Protein AF-A0A2T9XR51-F1 (afdb_monomer)

Solvent-accessible surface area (backbone atoms only — not comparable to full-atom values): 5647 Å² total; per-residue (Å²): 134,84,78,77,86,78,83,73,53,70,73,61,50,55,73,74,57,75,85,53,82,55,74,57,53,73,67,61,43,66,81,39,45,66,63,50,43,55,45,24,70,75,34,63,84,60,80,56,69,30,57,55,39,36,39,60,73,31,69,68,60,35,51,51,52,51,54,50,34,50,52,55,18,62,78,68,74,51,81,44,67,66,38,53,47,68,75,66,65,52,87,130

Radius of gyration: 16.83 Å; Cα contacts (8 Å, |Δi|>4): 71; chains: 1; bounding box: 38×29×48 Å

Structure (mmCIF, N/CA/C/O backbone):
data_AF-A0A2T9XR51-F1
#
_entry.id   AF-A0A2T9XR51-F1
#
loop_
_ato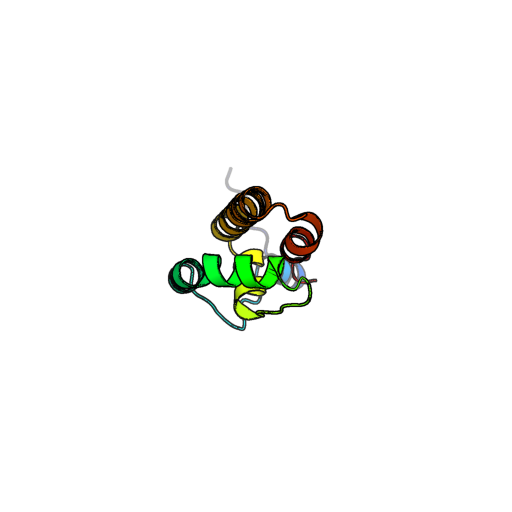m_site.group_PDB
_atom_site.id
_atom_site.type_symbol
_atom_site.label_atom_id
_atom_site.label_alt_id
_atom_site.label_comp_id
_atom_site.label_asym_id
_atom_site.label_entity_id
_atom_site.label_seq_id
_atom_site.pdbx_PDB_ins_code
_atom_site.Cartn_x
_atom_site.Cartn_y
_atom_site.Cartn_z
_atom_site.occupancy
_atom_site.B_iso_or_equiv
_atom_site.auth_seq_id
_atom_site.auth_comp_id
_atom_site.auth_asym_id
_atom_site.auth_atom_id
_atom_site.pdbx_PDB_model_num
ATOM 1 N N . MET A 1 1 ? 25.604 17.908 -30.164 1.00 54.00 1 MET A N 1
ATOM 2 C CA . MET A 1 1 ? 26.476 16.713 -30.170 1.00 54.00 1 MET A CA 1
ATOM 3 C C . MET A 1 1 ? 25.654 15.554 -29.635 1.00 54.00 1 MET A C 1
ATOM 5 O O . MET A 1 1 ? 25.376 15.543 -28.445 1.00 54.00 1 MET A O 1
ATOM 9 N N . SER A 1 2 ? 25.198 14.643 -30.493 1.00 74.62 2 SER A N 1
ATOM 10 C CA . SER A 1 2 ? 24.499 13.435 -30.039 1.00 74.62 2 SER A CA 1
ATOM 11 C C . SER A 1 2 ? 25.545 12.378 -29.718 1.00 74.62 2 SER A C 1
ATOM 13 O O . SER A 1 2 ? 26.282 11.950 -30.603 1.00 74.62 2 SER A O 1
ATOM 15 N N . GLN A 1 3 ? 25.662 12.008 -28.446 1.00 78.56 3 GLN A N 1
ATOM 16 C CA . GLN A 1 3 ? 26.452 10.846 -28.059 1.00 78.56 3 GLN A CA 1
ATOM 17 C C . GLN A 1 3 ? 25.801 9.589 -28.642 1.00 78.56 3 GLN A C 1
ATOM 19 O O . GLN A 1 3 ? 24.578 9.449 -28.606 1.00 78.56 3 GLN A O 1
ATOM 24 N N . ALA A 1 4 ? 26.617 8.676 -29.169 1.00 78.00 4 ALA A N 1
ATOM 25 C CA . ALA A 1 4 ? 26.129 7.356 -29.539 1.00 78.00 4 ALA A CA 1
ATOM 26 C C . ALA A 1 4 ? 25.646 6.620 -28.271 1.00 78.00 4 ALA A C 1
ATOM 28 O O . ALA A 1 4 ? 26.333 6.683 -27.245 1.00 78.00 4 ALA A O 1
ATOM 29 N N . PRO A 1 5 ? 24.486 5.940 -28.306 1.00 81.88 5 PRO A N 1
ATOM 30 C CA . PRO A 1 5 ? 23.958 5.242 -27.142 1.00 81.88 5 PRO A CA 1
ATOM 31 C C . PRO A 1 5 ? 24.915 4.124 -26.721 1.00 81.88 5 PRO A C 1
ATOM 33 O O . PRO A 1 5 ? 25.281 3.259 -27.518 1.00 81.88 5 PRO A O 1
ATOM 36 N N . ARG A 1 6 ? 25.328 4.142 -25.451 1.00 88.56 6 ARG A N 1
ATOM 37 C CA . ARG A 1 6 ? 26.137 3.072 -24.862 1.00 88.56 6 ARG A CA 1
ATOM 38 C C . ARG A 1 6 ? 25.217 1.913 -24.458 1.00 88.56 6 ARG A C 1
ATOM 40 O O . ARG A 1 6 ? 24.297 2.153 -23.675 1.00 88.56 6 ARG A O 1
ATOM 47 N N . PRO A 1 7 ? 25.461 0.674 -24.916 1.00 88.50 7 PRO A N 1
ATOM 48 C CA . PRO A 1 7 ? 24.645 -0.468 -24.517 1.00 88.50 7 PRO A CA 1
ATOM 49 C C . PRO A 1 7 ? 24.791 -0.764 -23.017 1.00 88.50 7 PRO A C 1
ATOM 51 O O . PRO A 1 7 ? 25.874 -0.621 -22.439 1.00 88.50 7 PRO A O 1
ATOM 54 N N . LEU A 1 8 ? 23.689 -1.179 -22.388 1.00 91.94 8 LEU A N 1
ATOM 55 C CA . LEU A 1 8 ? 23.672 -1.652 -21.004 1.00 91.94 8 LEU A CA 1
ATOM 56 C C . LEU A 1 8 ? 24.191 -3.092 -20.927 1.00 91.94 8 LEU A C 1
ATOM 58 O O . LEU A 1 8 ? 23.981 -3.888 -21.841 1.00 91.94 8 LEU A O 1
ATOM 62 N N . SER A 1 9 ? 24.832 -3.446 -19.811 1.00 94.06 9 SER A N 1
ATOM 63 C CA . SER A 1 9 ? 25.034 -4.858 -19.484 1.00 94.06 9 SER A CA 1
ATOM 64 C C . SER A 1 9 ? 23.695 -5.506 -19.125 1.00 94.06 9 SER A C 1
ATOM 66 O O . SER A 1 9 ? 22.785 -4.823 -18.650 1.00 94.06 9 SER A O 1
ATOM 68 N N . LEU A 1 10 ? 23.591 -6.829 -19.281 1.00 90.75 10 LEU A N 1
ATOM 69 C CA . LEU A 1 10 ? 22.406 -7.594 -18.874 1.00 90.75 10 LEU A CA 1
ATOM 70 C C . LEU A 1 10 ? 22.021 -7.298 -17.415 1.00 90.75 10 LEU A C 1
ATOM 72 O O . LEU A 1 10 ? 20.876 -6.974 -17.129 1.00 90.75 10 LEU A O 1
ATOM 76 N N . GLN A 1 11 ? 23.007 -7.311 -16.516 1.00 91.81 11 GLN A N 1
ATOM 77 C CA . GLN A 1 11 ? 22.805 -7.015 -15.097 1.00 91.81 11 GLN A CA 1
ATOM 78 C C . GLN A 1 11 ? 22.289 -5.588 -14.858 1.00 91.81 11 GLN A C 1
ATOM 80 O O . GLN A 1 11 ? 21.485 -5.353 -13.961 1.00 91.81 11 GLN A O 1
ATOM 85 N N . ALA A 1 12 ? 22.754 -4.607 -15.638 1.00 92.38 12 ALA A N 1
ATOM 86 C CA . ALA A 1 12 ? 22.248 -3.244 -15.528 1.00 9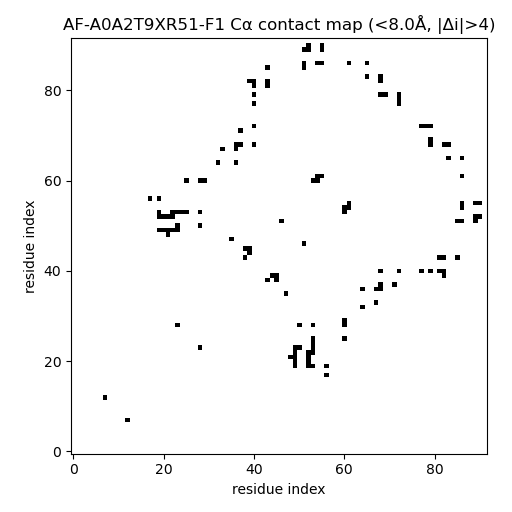2.38 12 ALA A CA 1
ATOM 87 C C . ALA A 1 12 ? 20.805 -3.137 -16.036 1.00 92.38 12 ALA A C 1
ATOM 89 O O . ALA A 1 12 ? 20.009 -2.464 -15.395 1.00 92.38 12 ALA A O 1
ATOM 90 N N . ALA A 1 13 ? 20.462 -3.826 -17.127 1.00 91.19 13 ALA A N 1
ATOM 91 C CA . ALA A 1 13 ? 19.101 -3.864 -17.656 1.00 91.19 13 ALA A CA 1
ATOM 92 C C . ALA A 1 13 ? 18.120 -4.569 -16.701 1.00 91.19 13 ALA A C 1
ATOM 94 O O . ALA A 1 13 ? 17.010 -4.089 -16.510 1.00 91.19 13 ALA A O 1
ATOM 95 N N . GLN A 1 14 ? 18.546 -5.649 -16.041 1.00 90.19 14 GLN A N 1
ATOM 96 C CA . GLN A 1 14 ? 17.729 -6.377 -15.062 1.00 90.19 14 GLN A CA 1
ATOM 97 C C . GLN A 1 14 ? 17.325 -5.520 -13.854 1.00 90.19 14 GLN A C 1
ATOM 99 O O . GLN A 1 14 ? 16.253 -5.719 -13.307 1.00 90.19 14 GLN A O 1
ATOM 104 N N . ARG A 1 15 ? 18.136 -4.527 -13.464 1.00 88.44 15 ARG A N 1
ATOM 105 C CA . ARG A 1 15 ? 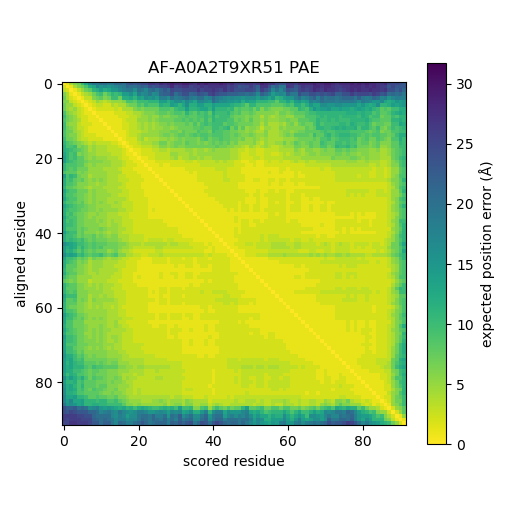17.794 -3.588 -12.378 1.00 88.44 15 ARG A CA 1
ATOM 106 C C . ARG A 1 15 ? 16.784 -2.506 -12.778 1.00 88.44 15 ARG A C 1
ATOM 108 O O . ARG A 1 15 ? 16.408 -1.702 -11.935 1.00 88.44 15 ARG A O 1
ATOM 115 N N . LEU A 1 16 ? 16.407 -2.439 -14.055 1.00 88.31 16 LEU A N 1
ATOM 116 C CA . LEU A 1 16 ? 15.440 -1.471 -14.587 1.00 88.31 16 LEU A CA 1
ATOM 117 C C . LEU A 1 16 ? 14.058 -2.085 -14.826 1.00 88.31 16 LEU A C 1
ATOM 119 O O . LEU A 1 16 ? 13.156 -1.387 -15.279 1.00 88.31 16 LEU A O 1
ATOM 123 N N . ILE A 1 17 ? 13.907 -3.381 -14.565 1.00 87.81 17 ILE A N 1
ATOM 124 C CA . ILE A 1 17 ? 12.638 -4.092 -14.662 1.00 87.81 17 ILE A CA 1
ATOM 125 C C . ILE A 1 17 ? 12.247 -4.567 -13.269 1.00 87.81 17 ILE A C 1
ATOM 127 O O . ILE A 1 17 ? 13.106 -4.912 -12.460 1.00 87.81 17 ILE A O 1
ATOM 131 N N . LEU A 1 18 ? 10.948 -4.567 -13.002 1.00 85.12 18 LEU A N 1
ATOM 132 C CA . LEU A 1 18 ? 10.375 -5.128 -11.792 1.00 85.12 18 LEU A CA 1
ATOM 133 C C . LEU A 1 18 ? 9.601 -6.382 -12.184 1.00 85.12 18 LEU A C 1
ATOM 135 O O . LEU A 1 18 ? 8.863 -6.360 -13.170 1.00 85.12 18 LEU A O 1
ATOM 139 N N . ASP A 1 19 ? 9.778 -7.454 -11.419 1.00 88.38 19 ASP A N 1
ATOM 140 C CA . ASP A 1 19 ? 8.873 -8.592 -11.498 1.00 88.38 19 ASP A CA 1
ATOM 141 C C . ASP A 1 19 ? 7.544 -8.204 -10.847 1.00 88.38 19 ASP A C 1
ATOM 143 O O . ASP A 1 19 ? 7.489 -7.871 -9.661 1.00 88.38 19 ASP A O 1
ATOM 147 N N . THR A 1 20 ? 6.486 -8.184 -11.651 1.00 89.62 20 THR A N 1
ATOM 148 C CA . THR A 1 20 ? 5.149 -7.781 -11.219 1.00 89.62 20 THR A CA 1
ATOM 149 C C . THR A 1 20 ? 4.235 -8.975 -10.951 1.00 89.62 20 THR A C 1
ATOM 151 O O . THR A 1 20 ? 3.026 -8.781 -10.887 1.00 89.62 20 THR A O 1
ATOM 154 N N . GLU A 1 21 ? 4.752 -10.202 -10.838 1.00 92.69 21 GLU A N 1
ATOM 155 C CA . GLU A 1 21 ? 3.941 -11.393 -10.559 1.00 92.69 21 GLU A CA 1
ATOM 156 C C . GLU A 1 21 ? 3.857 -11.743 -9.057 1.00 92.69 21 GLU A C 1
ATOM 158 O O . GLU A 1 21 ? 4.890 -11.884 -8.406 1.0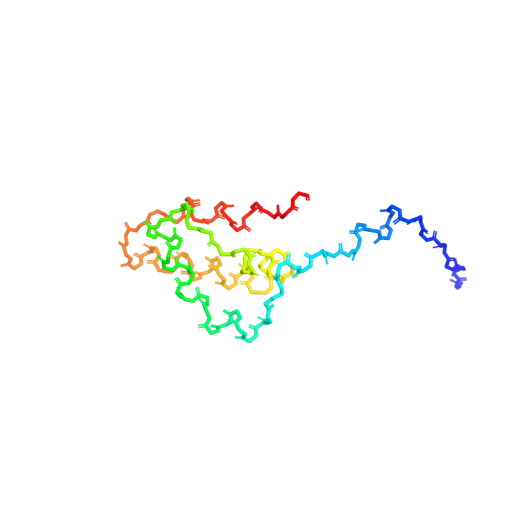0 92.69 21 GLU A O 1
ATOM 163 N N . PRO A 1 22 ? 2.651 -12.001 -8.498 1.00 95.12 22 PRO A N 1
ATOM 164 C CA . PRO A 1 22 ? 1.343 -11.956 -9.159 1.00 95.12 22 PRO A CA 1
ATOM 165 C C . PRO A 1 22 ? 0.871 -10.540 -9.513 1.00 95.12 22 PRO A C 1
ATOM 167 O O . PRO A 1 22 ? 0.921 -9.626 -8.690 1.00 95.12 22 PRO A O 1
ATOM 170 N N . PHE A 1 23 ? 0.356 -10.405 -10.738 1.00 94.75 23 PHE A N 1
ATOM 171 C CA . PHE A 1 23 ? -0.108 -9.135 -11.291 1.00 94.75 23 PHE A CA 1
ATOM 172 C C . PHE A 1 23 ? -1.396 -8.648 -10.619 1.00 94.75 23 PHE A C 1
ATOM 174 O O . PHE A 1 23 ? -2.326 -9.422 -10.391 1.00 94.75 23 PHE A O 1
ATOM 181 N N . LEU A 1 24 ? -1.450 -7.340 -10.375 1.00 97.44 24 LEU A N 1
ATOM 182 C CA . LEU A 1 24 ? -2.633 -6.590 -9.967 1.00 97.44 24 LEU A CA 1
ATOM 183 C C . LEU A 1 24 ? -2.631 -5.264 -10.734 1.00 97.44 24 LEU A C 1
ATOM 185 O O . LEU A 1 24 ? -1.609 -4.568 -10.761 1.00 97.44 24 LEU A O 1
ATOM 189 N N . SER A 1 25 ? -3.748 -4.923 -11.376 1.00 97.56 25 SER A N 1
ATOM 190 C CA . SER A 1 25 ? -3.870 -3.651 -12.090 1.00 97.56 25 SER A CA 1
ATOM 191 C C . SER A 1 25 ? -4.063 -2.480 -11.116 1.00 97.56 25 SER A C 1
ATOM 193 O O . SER A 1 25 ? -4.403 -2.683 -9.951 1.00 97.56 25 SER A O 1
ATOM 195 N N . CYS A 1 26 ? -3.851 -1.241 -11.577 1.00 98.19 26 CYS A N 1
ATOM 196 C CA . CYS A 1 26 ? -4.142 -0.059 -10.755 1.00 98.19 26 CYS A CA 1
ATOM 197 C C . CYS A 1 26 ? -5.635 0.044 -10.400 1.00 98.19 26 CYS A C 1
ATOM 199 O O . CYS A 1 26 ? -5.961 0.456 -9.292 1.00 98.19 26 CYS A O 1
ATOM 201 N N . ASP A 1 27 ? -6.521 -0.351 -11.318 1.00 98.50 27 ASP A N 1
ATOM 202 C CA . ASP A 1 27 ? -7.971 -0.316 -11.103 1.00 98.50 27 ASP A CA 1
ATOM 203 C C . ASP A 1 27 ? -8.385 -1.350 -10.045 1.00 98.50 27 ASP A C 1
ATOM 205 O O . ASP A 1 27 ? -9.057 -1.011 -9.074 1.00 98.50 27 ASP A O 1
ATOM 209 N N . ASP A 1 28 ? -7.878 -2.584 -10.150 1.00 98.50 28 ASP A N 1
ATOM 210 C CA . ASP A 1 28 ? -8.124 -3.614 -9.133 1.00 98.50 28 ASP A CA 1
ATOM 211 C C . ASP A 1 28 ? -7.520 -3.216 -7.777 1.00 98.50 28 ASP A C 1
ATOM 213 O O . ASP A 1 28 ? -8.095 -3.495 -6.729 1.00 98.50 28 ASP A O 1
ATOM 217 N N . CYS A 1 29 ? -6.353 -2.557 -7.769 1.00 98.19 29 CYS A N 1
ATOM 218 C CA . CYS A 1 29 ? -5.777 -1.996 -6.548 1.00 98.19 29 CYS A CA 1
ATOM 219 C C . CYS A 1 29 ? -6.732 -0.983 -5.912 1.00 98.19 29 CYS A C 1
ATOM 221 O O . CYS A 1 29 ? -6.960 -1.052 -4.707 1.00 98.19 29 CYS A O 1
ATOM 223 N N . PHE A 1 30 ? -7.295 -0.066 -6.699 1.00 97.50 30 PHE A N 1
ATOM 224 C CA . PHE A 1 30 ? -8.220 0.954 -6.210 1.00 97.50 30 PHE A CA 1
ATOM 225 C C . PHE A 1 30 ? -9.478 0.334 -5.582 1.00 97.50 30 PHE A C 1
ATOM 227 O O . PHE A 1 30 ? -9.882 0.744 -4.501 1.00 97.50 30 PHE A O 1
ATOM 234 N N . ASP A 1 31 ? -10.019 -0.734 -6.170 1.00 98.25 31 ASP A N 1
ATOM 235 C CA . ASP A 1 31 ? -11.177 -1.464 -5.627 1.00 98.25 31 ASP A CA 1
ATOM 236 C C . ASP A 1 31 ? -10.871 -2.269 -4.341 1.00 98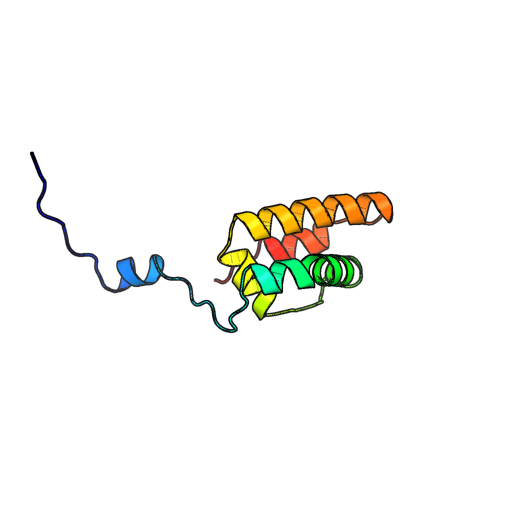.25 31 ASP A C 1
ATOM 238 O O . ASP A 1 31 ? -11.779 -2.740 -3.636 1.00 98.25 31 ASP A O 1
ATOM 242 N N . LEU A 1 32 ? -9.589 -2.498 -4.044 1.00 97.88 32 LEU A N 1
ATOM 243 C CA . LEU A 1 32 ? -9.125 -3.341 -2.938 1.00 97.88 32 LEU A CA 1
ATOM 244 C C . LEU A 1 32 ? -8.442 -2.565 -1.806 1.00 97.88 32 LEU A C 1
ATOM 246 O O . LEU A 1 32 ? -8.361 -3.102 -0.697 1.00 97.88 32 LEU A O 1
ATOM 250 N N . VAL A 1 33 ? -7.936 -1.354 -2.058 1.00 97.31 33 VAL A N 1
ATOM 251 C CA . VAL A 1 33 ? -6.985 -0.668 -1.167 1.00 97.31 33 VAL A CA 1
ATOM 252 C C . VAL A 1 33 ? -7.560 -0.395 0.220 1.00 97.31 33 VAL A C 1
ATOM 254 O O . VAL A 1 33 ? -6.861 -0.633 1.204 1.00 97.31 33 VAL A O 1
ATOM 257 N N . ASP A 1 34 ? -8.836 -0.018 0.326 1.00 97.50 34 ASP A N 1
ATOM 258 C CA . ASP A 1 34 ? -9.498 0.197 1.617 1.00 97.50 34 ASP A CA 1
ATOM 259 C C . ASP A 1 34 ? -9.484 -1.073 2.469 1.00 97.50 34 ASP A C 1
ATOM 261 O O . ASP A 1 34 ? -8.994 -1.079 3.599 1.00 97.50 34 ASP A O 1
ATOM 265 N N . ARG A 1 35 ? -9.936 -2.196 1.895 1.00 97.62 35 ARG A N 1
ATOM 266 C CA . ARG A 1 35 ? -9.974 -3.492 2.590 1.00 97.62 35 ARG A CA 1
ATOM 267 C C . ARG A 1 35 ? -8.582 -3.975 2.971 1.00 97.62 35 ARG A C 1
ATOM 269 O O . ARG A 1 35 ? -8.406 -4.563 4.035 1.00 97.62 35 ARG A O 1
ATOM 276 N N . TYR A 1 36 ? -7.603 -3.743 2.105 1.00 97.06 36 TYR A N 1
ATOM 277 C CA . TYR A 1 36 ? -6.216 -4.102 2.366 1.00 97.06 36 TYR A CA 1
ATOM 278 C C . TYR A 1 36 ? -5.623 -3.303 3.535 1.00 97.06 36 TYR A C 1
ATOM 280 O O . TYR A 1 36 ? -5.015 -3.893 4.429 1.00 97.06 36 TYR A O 1
ATOM 288 N N . VAL A 1 37 ? -5.838 -1.984 3.572 1.00 97.12 37 VAL A N 1
ATOM 289 C CA . VAL A 1 37 ? -5.391 -1.112 4.670 1.00 97.12 37 VAL A CA 1
ATOM 290 C C . VAL A 1 37 ? -6.043 -1.515 5.990 1.00 97.12 37 VAL A C 1
ATOM 292 O O . VAL A 1 37 ? -5.355 -1.674 6.997 1.00 97.12 37 VAL A O 1
ATOM 295 N N . GLU A 1 38 ? -7.354 -1.749 5.993 1.00 97.06 38 GLU A N 1
ATOM 296 C CA . GLU A 1 38 ? -8.064 -2.199 7.191 1.00 97.06 38 GLU A CA 1
ATOM 297 C C . GLU A 1 38 ? -7.550 -3.547 7.709 1.00 97.06 38 GLU A C 1
ATOM 299 O O . GLU A 1 38 ? -7.398 -3.723 8.924 1.00 97.06 38 GLU A O 1
ATOM 304 N N . ALA A 1 39 ? -7.271 -4.487 6.801 1.00 96.81 39 ALA A N 1
ATOM 305 C CA . ALA A 1 39 ? -6.727 -5.794 7.145 1.00 96.81 39 ALA A CA 1
ATOM 306 C C . ALA A 1 39 ? -5.332 -5.669 7.771 1.00 96.81 39 ALA A C 1
ATOM 308 O O . ALA A 1 39 ? -5.108 -6.229 8.841 1.00 96.81 39 ALA A O 1
ATOM 309 N N . LEU A 1 40 ? -4.434 -4.877 7.174 1.00 95.62 40 LEU A N 1
ATOM 310 C CA . LEU A 1 40 ? -3.084 -4.647 7.702 1.00 95.62 40 LEU A CA 1
ATOM 311 C C . LEU A 1 40 ? -3.065 -3.913 9.047 1.00 95.62 40 LEU A C 1
ATOM 313 O O . LEU A 1 40 ? -2.229 -4.210 9.899 1.00 95.62 40 LEU A O 1
ATOM 317 N N . LEU A 1 41 ? -3.965 -2.949 9.257 1.00 96.56 41 LEU A N 1
ATOM 318 C CA . LEU A 1 41 ? -4.088 -2.262 10.548 1.00 96.56 41 LEU A CA 1
ATOM 319 C C . LEU A 1 41 ? -4.601 -3.194 11.649 1.00 96.56 41 LEU A C 1
ATOM 321 O O . LEU A 1 41 ? -4.235 -3.029 12.811 1.00 96.56 41 LEU A O 1
ATOM 325 N N . SER A 1 42 ? -5.449 -4.159 11.293 1.00 95.94 42 SER A N 1
ATOM 326 C CA . SER A 1 42 ? -6.007 -5.134 12.238 1.00 95.94 42 SER A CA 1
ATOM 327 C C . SER A 1 42 ? -5.031 -6.272 12.539 1.00 95.94 42 SER A C 1
ATOM 329 O O . SER A 1 42 ? -4.969 -6.758 13.668 1.00 95.94 42 SER A O 1
ATOM 331 N N . ASP A 1 43 ? -4.271 -6.692 11.532 1.00 94.88 43 ASP A N 1
ATOM 332 C CA . ASP A 1 43 ? -3.254 -7.728 11.610 1.00 94.88 43 ASP A CA 1
ATOM 333 C C . ASP A 1 43 ? -2.043 -7.312 10.764 1.00 94.88 43 ASP A C 1
ATOM 335 O O . ASP A 1 43 ? -2.053 -7.488 9.543 1.00 94.88 43 ASP A O 1
ATOM 339 N N . PRO A 1 44 ? -0.963 -6.810 11.391 1.00 89.50 44 PRO A N 1
ATOM 340 C CA . PRO A 1 44 ? 0.254 -6.470 10.667 1.00 89.50 44 PRO A CA 1
ATOM 341 C C . PRO A 1 44 ? 0.852 -7.661 9.909 1.00 89.50 44 PRO A C 1
ATOM 343 O O . PRO A 1 44 ? 1.554 -7.462 8.934 1.00 89.50 44 PRO A O 1
ATOM 346 N N . SER A 1 45 ? 0.570 -8.908 10.301 1.00 89.94 45 SER A N 1
ATOM 347 C CA . SER A 1 45 ? 1.055 -10.088 9.577 1.00 89.94 45 SER A CA 1
ATOM 348 C C . SER A 1 45 ? 0.224 -10.461 8.344 1.00 89.94 45 SER A C 1
ATOM 350 O O . SER A 1 45 ? 0.589 -11.404 7.638 1.00 89.94 45 SER A O 1
ATOM 352 N N . HIS A 1 46 ? -0.858 -9.728 8.061 1.00 93.25 46 HIS A N 1
ATOM 353 C CA . HIS A 1 46 ? -1.664 -9.923 6.865 1.00 93.25 46 HIS A CA 1
ATOM 354 C C . HIS A 1 46 ? -0.802 -9.781 5.603 1.00 93.25 46 HIS A C 1
ATOM 356 O O . HIS A 1 46 ? -0.120 -8.776 5.405 1.00 93.25 46 HIS A O 1
ATOM 362 N N . ASP A 1 47 ? -0.864 -10.780 4.723 1.00 89.81 47 ASP A N 1
ATOM 363 C CA . ASP A 1 47 ? -0.158 -10.763 3.444 1.00 89.81 47 ASP A CA 1
ATOM 364 C C . ASP A 1 47 ? -1.151 -10.814 2.285 1.00 89.81 47 ASP A C 1
ATOM 366 O O . ASP A 1 47 ? -2.074 -11.631 2.246 1.00 89.81 47 ASP A O 1
ATOM 370 N N . HIS A 1 48 ? -0.914 -9.947 1.308 1.00 94.69 48 HIS A N 1
ATOM 371 C CA . HIS A 1 48 ? -1.613 -9.930 0.033 1.00 94.69 48 HIS A CA 1
ATOM 372 C C . HIS A 1 48 ? -0.564 -9.752 -1.075 1.00 94.69 48 HIS A C 1
ATOM 374 O O . HIS A 1 48 ? -0.321 -8.624 -1.521 1.00 94.69 48 HIS A O 1
ATOM 380 N N . PRO A 1 49 ? 0.058 -10.845 -1.560 1.00 93.44 49 PRO A N 1
ATOM 381 C CA . PRO A 1 49 ? 1.242 -10.781 -2.418 1.00 93.44 49 PRO A CA 1
ATOM 382 C C . PRO A 1 49 ? 1.099 -9.858 -3.634 1.00 93.44 49 PRO A C 1
ATOM 384 O O . PRO A 1 49 ? 1.989 -9.055 -3.895 1.00 93.44 49 PRO A O 1
ATOM 387 N N . ALA A 1 50 ? -0.043 -9.909 -4.328 1.00 95.44 50 ALA A N 1
ATOM 388 C CA . ALA A 1 50 ? -0.284 -9.087 -5.517 1.00 95.44 50 ALA A CA 1
ATOM 389 C C . ALA A 1 50 ? -0.362 -7.580 -5.203 1.00 95.44 50 ALA A C 1
ATOM 391 O O . ALA A 1 50 ? 0.142 -6.757 -5.959 1.00 95.44 50 ALA A O 1
ATOM 392 N N . MET A 1 51 ? -0.926 -7.219 -4.045 1.00 95.69 51 MET A N 1
ATOM 393 C CA . MET A 1 51 ? -1.022 -5.831 -3.591 1.00 95.69 51 MET A CA 1
ATOM 394 C C . MET A 1 51 ? 0.358 -5.328 -3.170 1.00 95.69 51 MET A C 1
ATOM 396 O O . MET A 1 51 ? 0.789 -4.269 -3.607 1.00 95.69 51 MET A O 1
ATOM 400 N N . ARG A 1 52 ? 1.109 -6.121 -2.398 1.00 93.50 52 ARG A N 1
ATOM 401 C CA . ARG A 1 52 ? 2.482 -5.779 -2.001 1.00 93.50 52 ARG A CA 1
ATOM 402 C C . ARG A 1 52 ? 3.387 -5.530 -3.213 1.00 93.50 52 ARG A C 1
ATOM 404 O O . ARG A 1 52 ? 4.128 -4.552 -3.229 1.00 93.50 52 ARG A O 1
ATOM 411 N N . ILE A 1 53 ? 3.310 -6.382 -4.234 1.00 93.69 53 ILE A N 1
ATOM 412 C CA . ILE A 1 53 ? 4.092 -6.230 -5.470 1.00 93.69 53 ILE A CA 1
ATOM 413 C C . ILE A 1 53 ? 3.645 -5.002 -6.262 1.00 93.69 53 ILE A C 1
ATOM 415 O O . ILE A 1 53 ? 4.486 -4.221 -6.705 1.00 93.69 53 ILE A O 1
ATOM 419 N N . HIS A 1 54 ? 2.337 -4.779 -6.380 1.00 95.75 54 HIS A N 1
ATOM 420 C CA . HIS A 1 54 ? 1.803 -3.590 -7.033 1.00 95.75 54 HIS A CA 1
ATOM 421 C C . HIS A 1 54 ? 2.264 -2.295 -6.349 1.00 95.75 54 HIS A C 1
ATOM 423 O O . HIS A 1 54 ? 2.772 -1.395 -7.014 1.00 95.75 54 HIS A O 1
ATOM 429 N N . LEU A 1 55 ? 2.162 -2.207 -5.020 1.00 94.38 55 LEU A N 1
ATOM 430 C CA . LEU A 1 55 ? 2.572 -1.027 -4.250 1.00 94.38 55 LEU A CA 1
ATOM 431 C C . LEU A 1 55 ? 4.096 -0.820 -4.252 1.00 94.38 55 LEU A C 1
ATOM 433 O O . LEU A 1 55 ? 4.562 0.303 -4.082 1.00 94.38 55 LEU A O 1
ATOM 437 N N . ALA A 1 56 ? 4.889 -1.860 -4.506 1.00 91.69 56 ALA A N 1
ATOM 438 C CA . ALA A 1 56 ? 6.316 -1.701 -4.776 1.00 91.69 56 ALA A CA 1
ATOM 439 C C . ALA A 1 56 ? 6.607 -1.143 -6.184 1.00 91.69 56 ALA A C 1
ATOM 441 O O . ALA A 1 56 ? 7.616 -0.465 -6.377 1.00 91.69 56 ALA A O 1
ATOM 442 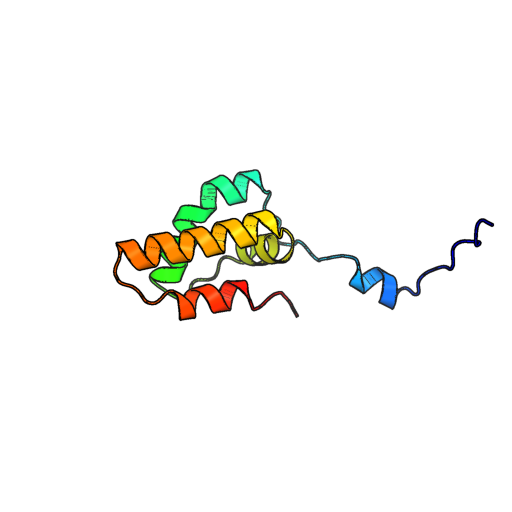N N . GLY A 1 57 ? 5.740 -1.422 -7.163 1.00 91.25 57 GLY A N 1
ATOM 443 C CA . GLY A 1 57 ? 5.893 -0.994 -8.557 1.00 91.25 57 GLY A CA 1
ATOM 444 C C . GLY A 1 57 ? 5.200 0.319 -8.927 1.00 91.25 57 GLY A C 1
ATOM 445 O O . GLY A 1 57 ? 5.599 0.964 -9.896 1.00 91.25 57 GLY A O 1
ATOM 446 N N . CYS A 1 58 ? 4.185 0.741 -8.171 1.00 94.62 58 CYS A N 1
ATOM 447 C CA . CYS A 1 58 ? 3.377 1.926 -8.450 1.00 94.62 58 CYS A CA 1
ATOM 448 C C . CYS A 1 58 ? 3.471 2.946 -7.308 1.00 94.62 58 CYS A C 1
ATOM 450 O O . CYS A 1 58 ? 2.794 2.830 -6.286 1.00 94.62 58 CYS A O 1
ATOM 452 N N . ALA A 1 59 ? 4.285 3.989 -7.501 1.00 92.94 59 ALA A N 1
ATOM 453 C CA . ALA A 1 59 ? 4.508 5.017 -6.482 1.00 92.94 59 ALA A CA 1
ATOM 454 C C . ALA A 1 59 ? 3.219 5.745 -6.057 1.00 92.94 59 ALA A C 1
ATOM 456 O O . ALA A 1 59 ? 3.052 6.024 -4.873 1.00 92.94 59 ALA A O 1
ATOM 457 N N . ALA A 1 60 ? 2.303 6.002 -6.999 1.00 95.69 60 ALA A N 1
ATOM 458 C CA . ALA A 1 60 ? 1.042 6.689 -6.722 1.00 95.69 60 ALA A CA 1
ATOM 459 C C . ALA A 1 60 ? 0.129 5.858 -5.806 1.00 95.69 60 ALA A C 1
ATOM 461 O O . ALA A 1 60 ? -0.317 6.347 -4.773 1.00 95.69 60 ALA A O 1
ATOM 462 N N . CYS A 1 61 ? -0.080 4.577 -6.126 1.00 96.81 61 CYS A N 1
ATOM 463 C CA . CYS A 1 61 ? -0.881 3.686 -5.284 1.00 96.81 61 CYS A CA 1
ATOM 464 C C . CYS A 1 61 ? -0.223 3.456 -3.915 1.00 96.81 61 CYS A C 1
ATOM 466 O O . CYS A 1 61 ? -0.913 3.357 -2.905 1.00 96.81 61 CYS A O 1
ATOM 468 N N . ALA A 1 62 ? 1.112 3.418 -3.850 1.00 95.69 62 ALA A N 1
ATOM 469 C CA . ALA A 1 62 ? 1.838 3.306 -2.587 1.00 95.69 62 ALA A CA 1
ATOM 470 C C . ALA A 1 62 ? 1.652 4.533 -1.686 1.00 95.69 62 ALA A C 1
ATOM 472 O O . ALA A 1 62 ? 1.551 4.399 -0.468 1.00 95.69 62 ALA A O 1
ATOM 473 N N . GLU A 1 63 ? 1.664 5.737 -2.257 1.00 95.69 63 GLU A N 1
ATOM 474 C CA . GLU A 1 63 ? 1.380 6.973 -1.525 1.00 95.69 63 GLU A CA 1
ATOM 475 C C . GLU A 1 63 ? -0.068 6.999 -1.029 1.00 95.69 63 GLU A C 1
ATOM 477 O O . GLU A 1 63 ? -0.288 7.261 0.152 1.00 95.69 63 GLU A O 1
ATOM 482 N N . GLU A 1 64 ? -1.023 6.622 -1.881 1.00 96.50 64 GLU A N 1
ATOM 483 C CA . GLU A 1 64 ? -2.439 6.512 -1.517 1.00 96.50 64 GLU A CA 1
ATOM 484 C C . GLU A 1 64 ? -2.644 5.548 -0.340 1.00 96.50 64 GLU A C 1
ATOM 486 O O . GLU A 1 64 ? -3.201 5.926 0.690 1.00 96.50 64 GLU A O 1
ATOM 491 N N . ALA A 1 65 ? -2.089 4.334 -0.423 1.00 97.00 65 ALA A N 1
ATOM 492 C CA . ALA A 1 65 ? -2.183 3.345 0.647 1.00 97.00 65 ALA A CA 1
ATOM 493 C C . ALA A 1 65 ? -1.580 3.849 1.971 1.00 97.00 65 ALA A C 1
ATOM 495 O O . ALA A 1 65 ? -2.130 3.574 3.037 1.00 97.00 65 ALA A O 1
ATOM 496 N N . ARG A 1 66 ? -0.471 4.606 1.935 1.00 96.75 66 ARG A N 1
ATOM 497 C CA . ARG A 1 66 ? 0.125 5.209 3.145 1.00 96.75 66 ARG A CA 1
ATOM 498 C C . ARG A 1 66 ? -0.769 6.295 3.735 1.00 96.75 66 ARG A C 1
ATOM 500 O O . ARG A 1 66 ? -0.940 6.320 4.952 1.00 96.75 66 ARG A O 1
ATOM 507 N N . SER A 1 67 ? -1.321 7.172 2.900 1.00 96.56 67 SER A N 1
ATOM 508 C CA . SER A 1 67 ? -2.241 8.231 3.328 1.00 96.56 67 SER A CA 1
ATOM 509 C C . SER A 1 67 ? -3.489 7.644 3.983 1.00 96.56 67 SER A C 1
ATOM 511 O O . SER A 1 67 ? -3.855 8.048 5.087 1.00 96.56 67 SER A O 1
ATOM 513 N N . LEU A 1 68 ? -4.078 6.623 3.358 1.00 97.44 68 LEU A N 1
ATOM 514 C CA . LEU A 1 68 ? -5.240 5.919 3.887 1.00 97.44 68 LEU A CA 1
ATOM 515 C C . LEU A 1 68 ? -4.927 5.197 5.205 1.00 97.44 68 LEU A C 1
ATOM 517 O O . LEU A 1 68 ? -5.720 5.256 6.139 1.00 97.44 68 LEU A O 1
ATOM 521 N N . MET A 1 69 ? -3.745 4.581 5.324 1.00 97.12 69 MET A N 1
ATOM 522 C CA . MET A 1 69 ? -3.286 3.944 6.564 1.00 97.12 69 MET A CA 1
ATOM 523 C C . MET A 1 69 ? -3.263 4.924 7.742 1.00 97.12 69 MET A C 1
ATOM 525 O O . MET A 1 69 ? -3.725 4.588 8.830 1.00 97.12 69 MET A O 1
ATOM 529 N N . TRP A 1 70 ? -2.732 6.133 7.531 1.00 97.81 70 TRP A N 1
ATOM 530 C CA . TRP A 1 70 ? -2.716 7.183 8.552 1.00 97.81 70 TRP A CA 1
ATOM 531 C C . TRP A 1 70 ? -4.124 7.631 8.929 1.00 97.81 70 TRP A C 1
ATOM 533 O O . TRP A 1 70 ? -4.434 7.680 10.118 1.00 97.81 70 TRP A O 1
ATOM 543 N N . LEU A 1 71 ? -4.969 7.906 7.931 1.00 98.00 71 LEU A N 1
ATOM 544 C CA . LEU A 1 71 ? -6.346 8.351 8.141 1.00 98.00 71 LEU A CA 1
ATOM 545 C C . LEU A 1 71 ? -7.148 7.330 8.962 1.00 98.00 71 LEU A C 1
ATOM 547 O O . LEU A 1 71 ? -7.694 7.663 10.011 1.00 98.00 71 LEU A O 1
ATOM 551 N N . VAL A 1 72 ? -7.161 6.066 8.531 1.00 98.12 72 VAL A N 1
ATOM 552 C CA . VAL A 1 72 ? -7.925 5.000 9.197 1.00 98.12 72 VAL A CA 1
ATOM 553 C C . VAL A 1 72 ? -7.370 4.702 10.593 1.00 98.12 72 VAL A C 1
ATOM 555 O O . VAL A 1 72 ? -8.136 4.421 11.517 1.00 98.12 72 VAL A O 1
ATOM 558 N N . ALA A 1 73 ? -6.048 4.766 10.784 1.00 97.50 73 ALA A N 1
ATOM 559 C CA . ALA A 1 73 ? -5.445 4.581 12.101 1.00 97.50 73 ALA A CA 1
ATOM 560 C C . ALA A 1 73 ? -5.822 5.707 13.074 1.00 97.50 73 ALA A C 1
ATOM 562 O O . ALA A 1 73 ? -6.148 5.416 14.225 1.00 97.50 73 ALA A O 1
ATOM 563 N N . GLU A 1 74 ? -5.837 6.963 12.618 1.00 98.12 74 GLU A N 1
ATOM 564 C CA . GLU A 1 74 ? -6.291 8.106 13.416 1.00 98.12 74 GLU A CA 1
ATOM 565 C C . GLU A 1 74 ? -7.760 7.943 13.828 1.00 98.12 74 GLU A C 1
ATOM 567 O O . GLU A 1 74 ? -8.078 8.029 15.016 1.00 98.12 74 GLU A O 1
ATOM 572 N N . GLU A 1 75 ? -8.642 7.610 12.881 1.00 97.75 75 GLU A N 1
ATOM 573 C CA . GLU A 1 75 ? -10.073 7.393 13.138 1.00 97.75 75 GLU A CA 1
ATOM 574 C C . GLU A 1 75 ? -10.338 6.266 14.149 1.00 97.75 75 GLU A C 1
ATOM 576 O O . GLU A 1 75 ? -11.295 6.330 14.925 1.00 97.75 75 GLU A O 1
ATOM 581 N N . ARG A 1 76 ? -9.492 5.229 14.156 1.00 96.88 76 ARG A N 1
ATOM 582 C CA . ARG A 1 76 ? -9.633 4.046 15.022 1.00 96.88 76 ARG A CA 1
ATOM 583 C C . ARG A 1 76 ? -8.793 4.102 16.298 1.00 96.88 76 ARG A C 1
ATOM 585 O O . ARG A 1 76 ? -8.911 3.201 17.127 1.00 96.88 76 ARG A O 1
ATOM 592 N N . GLY A 1 77 ? -7.952 5.122 16.474 1.00 96.94 77 GLY A N 1
ATOM 593 C CA . GLY A 1 77 ? -7.018 5.216 17.599 1.00 96.94 77 GLY A CA 1
ATOM 594 C C . GLY A 1 77 ? -5.962 4.102 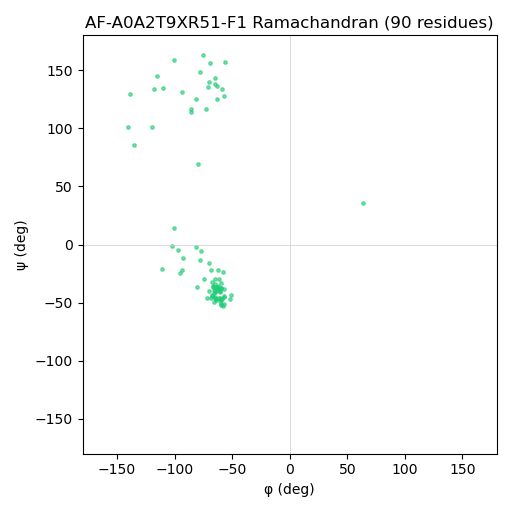17.618 1.00 96.94 77 GLY A C 1
ATOM 595 O O . GLY A 1 77 ? -5.609 3.610 18.690 1.00 96.94 77 GLY A O 1
ATOM 596 N N . LEU A 1 78 ? -5.488 3.677 16.443 1.00 96.38 78 LEU A N 1
ATOM 597 C CA . LEU A 1 78 ? -4.460 2.645 16.263 1.00 96.38 78 LEU A CA 1
ATOM 598 C C . LEU A 1 78 ? -3.086 3.273 15.975 1.00 96.38 78 LEU A C 1
ATOM 600 O O . LEU A 1 78 ? -2.992 4.403 15.504 1.00 96.38 78 LEU A O 1
ATOM 604 N N . ASP A 1 79 ? -2.008 2.523 16.221 1.00 95.69 79 ASP A N 1
ATOM 605 C CA . ASP A 1 79 ? -0.663 2.882 15.748 1.00 95.69 79 ASP A CA 1
ATOM 606 C C . ASP A 1 79 ? -0.461 2.350 14.313 1.00 95.69 79 ASP A C 1
ATOM 608 O O . ASP A 1 79 ? -0.465 1.130 14.127 1.00 95.69 79 ASP A O 1
ATOM 612 N N . PRO A 1 80 ? -0.264 3.211 13.294 1.00 94.88 80 PRO A N 1
ATOM 613 C CA . PRO A 1 80 ? -0.047 2.768 11.918 1.00 94.88 80 PRO A CA 1
ATOM 614 C C . PRO A 1 80 ? 1.382 2.270 11.659 1.00 94.88 80 PRO A C 1
ATOM 616 O O . PRO A 1 80 ? 1.635 1.662 10.617 1.00 94.88 80 PRO A O 1
ATOM 619 N N . ALA A 1 81 ? 2.343 2.518 12.557 1.00 93.75 81 ALA A N 1
ATOM 620 C CA . ALA A 1 81 ? 3.752 2.222 12.310 1.00 93.75 81 ALA A CA 1
ATOM 621 C C . ALA A 1 81 ? 4.035 0.748 11.957 1.00 93.75 81 ALA A C 1
ATOM 623 O O . ALA A 1 81 ? 4.880 0.519 11.088 1.00 93.75 81 ALA A O 1
ATOM 624 N N . PRO A 1 82 ? 3.380 -0.264 12.566 1.00 91.88 82 PRO A N 1
ATOM 625 C CA . PRO A 1 82 ? 3.523 -1.653 12.143 1.00 91.88 82 PRO A CA 1
ATOM 626 C C . PRO A 1 82 ? 3.101 -1.881 10.697 1.00 91.88 82 PRO A C 1
ATOM 628 O O . PRO A 1 82 ? 3.905 -2.388 9.922 1.00 91.88 82 PRO A O 1
ATOM 631 N N . ALA A 1 83 ? 1.905 -1.436 10.315 1.00 91.38 83 ALA A N 1
ATOM 632 C CA . ALA A 1 83 ? 1.374 -1.618 8.969 1.00 91.38 83 ALA A CA 1
ATOM 633 C C . ALA A 1 83 ? 2.178 -0.843 7.909 1.00 91.38 83 ALA A C 1
ATOM 635 O O . ALA A 1 83 ? 2.425 -1.347 6.816 1.00 91.38 83 ALA A O 1
ATOM 636 N N . LEU A 1 84 ? 2.674 0.354 8.236 1.00 91.00 84 LEU A N 1
ATOM 637 C CA . LEU A 1 84 ? 3.501 1.156 7.327 1.00 91.00 84 LEU A CA 1
ATOM 638 C C . LEU A 1 84 ? 4.845 0.498 6.987 1.00 91.00 84 LEU A C 1
ATOM 640 O O . LEU A 1 84 ? 5.352 0.712 5.885 1.00 91.00 84 LEU A O 1
ATOM 644 N N . ARG A 1 85 ? 5.418 -0.320 7.883 1.00 89.19 85 ARG A N 1
ATOM 645 C CA . ARG A 1 85 ? 6.649 -1.072 7.574 1.00 89.19 85 ARG A CA 1
ATOM 646 C C . ARG A 1 85 ? 6.436 -2.062 6.427 1.00 89.19 85 ARG A C 1
ATOM 648 O O . ARG A 1 85 ? 7.282 -2.127 5.542 1.00 89.19 85 ARG A O 1
ATOM 655 N N . HIS A 1 86 ? 5.257 -2.684 6.340 1.00 81.56 86 HIS A N 1
ATOM 656 C CA . HIS A 1 86 ? 4.908 -3.587 5.232 1.00 81.56 86 HIS A CA 1
ATOM 657 C C . HIS A 1 86 ? 4.889 -2.901 3.857 1.00 81.56 86 HIS A C 1
ATOM 659 O O . HIS A 1 86 ? 5.042 -3.571 2.840 1.00 81.56 86 HIS A O 1
ATOM 665 N N . LEU A 1 87 ? 4.730 -1.573 3.810 1.00 79.56 87 LEU A N 1
ATOM 666 C CA . LEU A 1 87 ? 4.778 -0.775 2.577 1.00 79.56 87 LEU A CA 1
ATOM 667 C C . LEU A 1 87 ? 6.173 -0.207 2.261 1.00 79.56 87 LEU A C 1
ATOM 669 O O . LEU A 1 87 ? 6.371 0.372 1.190 1.00 79.56 87 LEU A O 1
ATOM 673 N N . GLY A 1 88 ? 7.105 -0.273 3.216 1.00 67.69 88 GLY A N 1
ATOM 674 C CA . GLY A 1 88 ? 8.497 0.165 3.071 1.00 67.69 88 GLY A CA 1
ATOM 675 C C . GLY A 1 88 ? 9.446 -0.972 2.691 1.00 67.69 88 GLY A C 1
ATOM 676 O O . GLY A 1 88 ? 10.465 -0.725 2.047 1.00 67.69 88 GLY A O 1
ATOM 677 N N . ASP A 1 89 ? 9.075 -2.206 3.027 1.00 61.19 89 ASP A N 1
ATOM 678 C CA . ASP A 1 89 ? 9.785 -3.427 2.657 1.00 61.19 89 ASP A CA 1
ATOM 679 C C . ASP A 1 89 ? 9.444 -3.806 1.202 1.00 61.19 89 ASP A C 1
ATOM 681 O O . ASP A 1 89 ? 8.715 -4.760 0.921 1.00 61.19 89 ASP A O 1
ATOM 685 N N . GLY A 1 90 ? 9.927 -3.003 0.247 1.00 51.34 90 GLY A N 1
ATOM 686 C CA . GLY A 1 90 ? 9.895 -3.361 -1.174 1.00 51.34 90 GLY 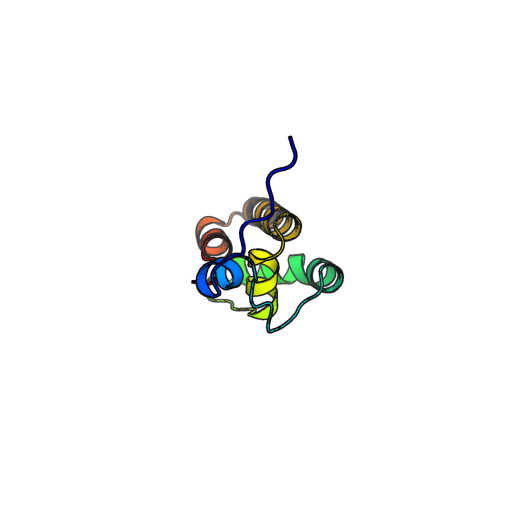A CA 1
ATOM 687 C C . GLY A 1 90 ? 10.592 -4.711 -1.424 1.00 51.34 90 GLY A C 1
ATOM 688 O O . GLY A 1 90 ? 11.409 -5.138 -0.604 1.00 51.34 90 GLY A O 1
ATOM 689 N N . PRO A 1 91 ? 10.284 -5.418 -2.528 1.00 44.50 91 PRO A N 1
ATOM 690 C CA . PRO A 1 91 ? 10.923 -6.693 -2.825 1.00 44.50 91 PRO A CA 1
ATOM 691 C C . PRO A 1 91 ? 12.445 -6.508 -2.925 1.00 44.50 91 PRO A C 1
ATOM 693 O O . PRO A 1 91 ? 12.920 -5.551 -3.541 1.00 44.50 91 PRO A O 1
ATOM 696 N N . ALA A 1 92 ? 13.176 -7.413 -2.269 1.00 42.75 92 ALA A N 1
ATOM 697 C CA . ALA A 1 92 ? 14.633 -7.520 -2.333 1.00 42.75 92 ALA A CA 1
ATOM 698 C C . ALA A 1 92 ? 15.121 -7.943 -3.726 1.00 42.75 92 ALA A C 1
ATOM 700 O O . ALA A 1 92 ? 14.408 -8.739 -4.381 1.00 42.75 92 ALA A O 1
#

Mean predicted aligned error: 5.38 Å

Foldseek 3Di:
DDDDDDDDDPVRVVVVDADQPVADDPVNLVVCLLVVLVVCQVPVPDDDPNNLSVLLVDVVSLVVSVVSNVVVCVVVVGDSVSNNVSSVCRPD

Secondary structure (DSSP, 8-state):
--PPPPPPPHHHHHTT----PSP--HHHHHHHHHHHHHHHHH-TT---HHHH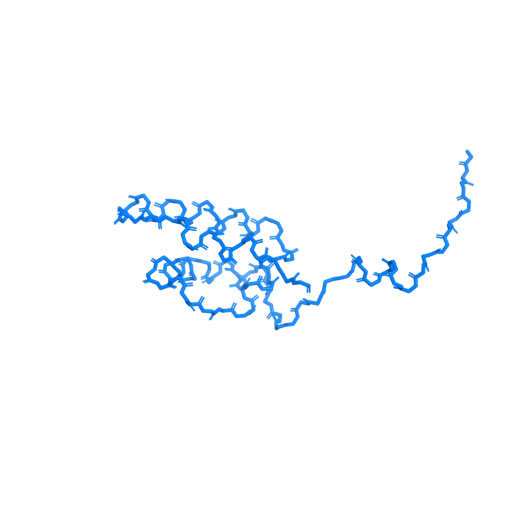HHHHH-HHHHHHHHHHHHHHHHHHT---HHHHHHTT----

Nearest PDB structures (foldseek):
  2vwa-assembly2_B  TM=2.966E-01  e=4.719E+00  Plasmodium falciparum 3D7

Sequence (92 aa):
MSQAPRPLSLQAAQRLILDTEPFLSCDDCFDLVDRYVEALLSDPSHDHPAMRIHLAGCAACAEEARSLMWLVAEERGLDPAPALRHLGDGPA

pLDDT: mean 90.77, std 11.21, range [42.75, 98.5]